Protein AF-A0A960U6H2-F1 (afdb_monomer_lite)

Structure (mmCIF, N/CA/C/O backbone):
data_AF-A0A960U6H2-F1
#
_entry.id   AF-A0A960U6H2-F1
#
loop_
_atom_site.group_PDB
_atom_site.id
_atom_site.type_symbol
_atom_site.label_atom_id
_atom_site.label_alt_id
_atom_site.label_comp_id
_atom_site.label_asym_id
_atom_site.label_entity_id
_atom_site.label_seq_id
_atom_site.pdbx_PDB_ins_code
_atom_site.Cartn_x
_atom_site.Cartn_y
_atom_site.Cartn_z
_atom_site.occupancy
_atom_site.B_iso_or_equiv
_atom_site.auth_seq_id
_atom_site.auth_comp_id
_atom_site.auth_asym_id
_atom_site.auth_atom_id
_atom_site.pdbx_PDB_model_num
ATOM 1 N N . SER A 1 1 ? -17.026 13.124 17.034 1.00 84.38 1 SER A N 1
ATOM 2 C CA . SER A 1 1 ? -16.212 14.358 17.130 1.00 84.38 1 SER A CA 1
ATOM 3 C C . SER A 1 1 ? -14.870 14.149 16.427 1.00 84.38 1 SER A C 1
ATOM 5 O O . SER A 1 1 ? -14.556 13.005 16.101 1.00 84.38 1 SER A O 1
ATOM 7 N N . PRO A 1 2 ? -14.063 15.199 16.173 1.00 87.81 2 PRO A N 1
ATOM 8 C CA . PRO A 1 2 ? -12.707 15.028 15.641 1.00 87.81 2 PRO A CA 1
ATOM 9 C C . PRO A 1 2 ? -11.845 14.065 16.475 1.00 87.81 2 PRO A C 1
ATOM 11 O O . PRO A 1 2 ? -11.134 13.241 15.909 1.00 87.81 2 PRO A O 1
ATOM 14 N N . ASP A 1 3 ? -11.968 14.095 17.805 1.00 91.44 3 ASP A N 1
ATOM 15 C CA . ASP A 1 3 ? -11.233 13.199 18.707 1.00 91.44 3 ASP A CA 1
ATOM 16 C C . ASP A 1 3 ? -11.618 11.723 18.538 1.00 91.44 3 ASP A C 1
ATOM 18 O O . ASP A 1 3 ? -10.763 10.841 18.595 1.00 91.44 3 ASP A O 1
ATOM 22 N N . GLU A 1 4 ? -12.903 11.436 18.317 1.00 90.94 4 GLU A N 1
ATOM 23 C CA . GLU A 1 4 ? -13.383 10.071 18.062 1.00 90.94 4 GLU A CA 1
ATOM 24 C C . GLU A 1 4 ? -12.849 9.530 16.734 1.00 90.94 4 GLU A C 1
ATOM 26 O O . GLU A 1 4 ? -12.401 8.387 16.679 1.00 90.94 4 GLU A O 1
ATOM 31 N N . LEU A 1 5 ? -12.818 10.362 15.688 1.00 90.81 5 LEU A N 1
ATOM 32 C CA . LEU A 1 5 ? -12.252 9.974 14.396 1.00 90.81 5 LEU A CA 1
ATOM 33 C C . LEU A 1 5 ? -10.764 9.627 14.520 1.00 90.81 5 LEU A C 1
ATOM 35 O O . LEU A 1 5 ? -10.324 8.610 13.993 1.00 90.81 5 LEU A O 1
ATOM 39 N N . VAL A 1 6 ? -9.996 10.439 15.253 1.00 94.06 6 VAL A N 1
ATOM 40 C CA . VAL A 1 6 ? -8.568 10.174 15.489 1.00 94.06 6 VAL A CA 1
ATOM 41 C C . VAL A 1 6 ? -8.364 8.854 16.237 1.00 94.06 6 VAL A C 1
ATOM 43 O O . VAL A 1 6 ? -7.454 8.104 15.892 1.00 94.06 6 VAL A O 1
ATOM 46 N N . LYS A 1 7 ? -9.220 8.525 17.214 1.00 94.69 7 LYS A N 1
ATOM 47 C CA . LYS A 1 7 ? -9.163 7.234 17.924 1.00 94.69 7 LYS A CA 1
ATOM 48 C C . LYS A 1 7 ? -9.452 6.049 17.003 1.00 94.69 7 LYS A C 1
ATOM 50 O O . LYS A 1 7 ? -8.724 5.063 17.063 1.00 94.69 7 LYS A O 1
ATOM 55 N N . ILE A 1 8 ? -10.464 6.160 16.140 1.00 95.00 8 ILE A N 1
ATOM 56 C CA . ILE A 1 8 ? -10.806 5.120 15.156 1.00 95.00 8 ILE A CA 1
ATOM 57 C C . ILE A 1 8 ? -9.643 4.900 14.184 1.00 95.00 8 ILE A C 1
ATOM 59 O O . ILE A 1 8 ? -9.217 3.766 13.981 1.00 95.00 8 ILE A O 1
ATOM 63 N N . LEU A 1 9 ? -9.086 5.981 13.625 1.00 95.69 9 LEU A N 1
ATOM 64 C CA . LEU A 1 9 ? -7.926 5.896 12.735 1.00 95.69 9 LEU A CA 1
ATOM 65 C C . LEU A 1 9 ? -6.724 5.264 13.439 1.00 95.69 9 LEU A C 1
ATOM 67 O O . LEU A 1 9 ? -6.038 4.434 12.850 1.00 95.69 9 LEU A O 1
ATOM 71 N N . ASN A 1 10 ? -6.487 5.617 14.704 1.00 95.94 10 ASN A N 1
ATOM 72 C CA . ASN A 1 10 ? -5.402 5.034 15.480 1.00 95.94 10 ASN A CA 1
ATOM 73 C C . ASN A 1 10 ? -5.575 3.521 15.676 1.00 95.94 10 ASN A C 1
ATOM 75 O O . ASN A 1 10 ? -4.594 2.797 15.539 1.00 95.94 10 ASN A O 1
ATOM 79 N N . GLU A 1 11 ? -6.787 3.032 15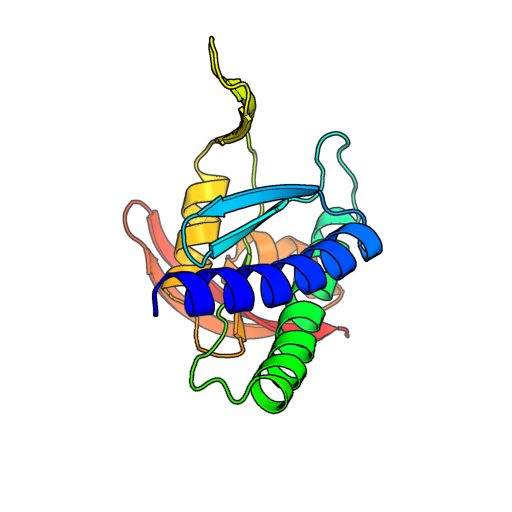.952 1.00 96.62 11 GLU A N 1
ATOM 80 C CA . GLU A 1 11 ? -7.042 1.588 16.076 1.00 96.62 11 GLU A CA 1
ATOM 81 C C . GLU A 1 11 ? -6.774 0.867 14.747 1.00 96.62 11 GLU A C 1
ATOM 83 O O . GLU A 1 11 ? -6.008 -0.095 14.711 1.00 96.62 11 GLU A O 1
ATOM 88 N N . ILE A 1 12 ? -7.307 1.389 13.636 1.00 97.12 12 ILE A N 1
ATOM 89 C CA . ILE A 1 12 ? -7.101 0.815 12.295 1.00 97.12 12 ILE A CA 1
ATOM 90 C C . ILE A 1 12 ? -5.608 0.764 11.948 1.00 97.12 12 ILE A C 1
ATOM 92 O O . ILE A 1 12 ? -5.083 -0.281 11.565 1.00 97.12 12 ILE A O 1
ATOM 96 N N . PHE A 1 13 ? -4.896 1.881 12.113 1.00 97.94 13 PHE A N 1
ATOM 97 C CA . PHE A 1 13 ? -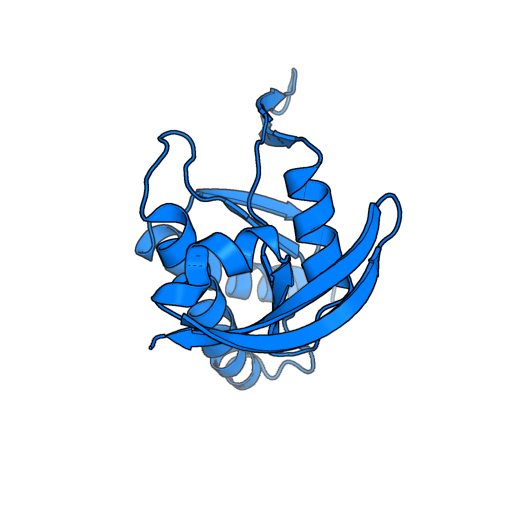3.469 1.948 11.804 1.00 97.94 13 PHE A CA 1
ATOM 98 C C . PHE A 1 13 ? -2.628 1.068 12.727 1.00 97.94 13 PHE A C 1
ATOM 100 O O . PHE A 1 13 ? -1.615 0.544 12.278 1.00 97.94 13 PHE A O 1
ATOM 107 N N . THR A 1 14 ? -3.055 0.851 13.973 1.00 97.81 14 THR A N 1
ATOM 108 C CA . THR A 1 14 ? -2.389 -0.086 14.890 1.00 97.81 14 THR A CA 1
ATOM 109 C C . THR A 1 14 ? -2.472 -1.522 14.369 1.00 97.81 14 THR A C 1
ATOM 111 O O . THR A 1 14 ? -1.476 -2.246 14.407 1.00 97.81 14 THR A O 1
ATOM 114 N N . ARG A 1 15 ? -3.618 -1.937 13.810 1.00 97.81 15 ARG A N 1
ATOM 115 C CA . ARG A 1 15 ? -3.747 -3.260 13.172 1.00 97.81 15 ARG A CA 1
ATOM 116 C C . ARG A 1 15 ? -2.892 -3.378 11.918 1.00 97.81 15 ARG A C 1
ATOM 118 O O . ARG A 1 15 ? -2.177 -4.363 11.752 1.00 97.81 15 ARG A O 1
ATOM 125 N N . PHE A 1 16 ? -2.888 -2.343 11.083 1.00 98.56 16 PHE A N 1
ATOM 126 C CA . PHE A 1 16 ? -2.058 -2.319 9.878 1.00 98.56 16 PHE A CA 1
ATOM 127 C C . PHE A 1 16 ? -0.560 -2.320 10.195 1.00 98.56 16 PHE A C 1
ATOM 129 O O . PHE A 1 16 ? 0.195 -2.980 9.487 1.00 98.56 16 PHE A O 1
ATOM 136 N N . ASP A 1 17 ? -0.133 -1.673 11.284 1.00 98.44 17 ASP A N 1
ATOM 137 C CA . ASP A 1 17 ? 1.242 -1.761 11.788 1.00 98.44 17 ASP A CA 1
ATOM 138 C C . ASP A 1 17 ? 1.609 -3.206 12.154 1.00 98.44 17 ASP A C 1
ATOM 140 O O . ASP A 1 17 ? 2.701 -3.668 11.825 1.00 98.44 17 ASP A O 1
ATOM 144 N N . GLY A 1 18 ? 0.693 -3.946 12.787 1.00 98.50 18 GLY A N 1
ATOM 145 C CA . GLY A 1 18 ? 0.867 -5.373 13.066 1.00 98.50 18 GLY A CA 1
ATOM 146 C C . GLY A 1 18 ? 1.095 -6.199 11.797 1.00 98.50 18 GLY A C 1
ATOM 147 O O . GLY A 1 18 ? 2.062 -6.959 11.725 1.00 98.50 18 GLY A O 1
ATOM 148 N N . ILE A 1 19 ? 0.258 -5.991 10.776 1.00 98.62 19 ILE A N 1
ATOM 149 C CA . ILE A 1 19 ? 0.356 -6.678 9.479 1.00 98.62 19 ILE A CA 1
ATOM 150 C C . ILE A 1 19 ? 1.667 -6.313 8.767 1.00 98.62 19 ILE A C 1
ATOM 152 O O . ILE A 1 19 ? 2.405 -7.196 8.327 1.00 98.62 19 ILE A O 1
ATOM 156 N N . ALA A 1 20 ? 2.006 -5.023 8.685 1.00 97.94 20 ALA A N 1
ATOM 157 C CA . ALA A 1 20 ? 3.243 -4.564 8.054 1.00 97.94 20 ALA A CA 1
ATOM 158 C C . ALA A 1 20 ? 4.476 -5.207 8.710 1.00 97.94 20 ALA A C 1
ATOM 160 O O . ALA A 1 20 ? 5.330 -5.759 8.014 1.00 97.94 20 ALA A O 1
ATOM 161 N N . ASN A 1 21 ? 4.514 -5.245 10.046 1.00 97.00 21 ASN A N 1
ATOM 162 C CA . ASN A 1 21 ? 5.580 -5.905 10.797 1.00 97.00 21 ASN A CA 1
ATOM 163 C C . ASN A 1 21 ? 5.638 -7.416 10.526 1.00 97.00 21 ASN A C 1
ATOM 165 O O . ASN A 1 21 ? 6.725 -7.953 10.304 1.00 97.00 21 ASN A O 1
ATOM 169 N N . HIS A 1 22 ? 4.489 -8.103 10.502 1.00 97.88 22 HIS A N 1
ATOM 170 C CA . HIS A 1 22 ? 4.416 -9.539 10.217 1.00 97.88 22 HIS A CA 1
ATOM 171 C C . HIS A 1 22 ? 5.036 -9.883 8.853 1.00 97.88 22 HIS A C 1
ATOM 173 O O . HIS A 1 22 ? 5.842 -10.811 8.741 1.00 97.88 22 HIS A O 1
ATOM 179 N N . TYR A 1 23 ? 4.735 -9.077 7.833 1.00 96.88 23 TYR A N 1
ATOM 180 C CA . TYR A 1 23 ? 5.263 -9.244 6.479 1.00 96.88 23 TYR A CA 1
ATOM 181 C C . TYR A 1 23 ? 6.617 -8.569 6.237 1.00 96.88 23 TYR A C 1
ATOM 183 O O . TYR A 1 23 ? 7.106 -8.607 5.106 1.00 96.88 23 TYR A O 1
ATOM 191 N N . GLN A 1 24 ? 7.256 -8.000 7.267 1.00 95.12 24 GLN A N 1
ATOM 192 C CA . GLN A 1 24 ? 8.543 -7.296 7.158 1.00 95.12 24 GLN A CA 1
ATOM 193 C C . GLN A 1 24 ? 8.492 -6.190 6.088 1.00 95.12 24 GLN A C 1
ATOM 195 O O . GLN A 1 24 ? 9.349 -6.112 5.202 1.00 95.12 24 GLN A O 1
ATOM 200 N N . LEU A 1 25 ? 7.431 -5.387 6.139 1.00 95.81 25 LEU A N 1
ATOM 201 C CA . LEU A 1 25 ? 7.207 -4.206 5.316 1.00 95.81 25 LEU A CA 1
ATOM 202 C C . LEU A 1 25 ? 7.368 -2.961 6.182 1.00 95.81 25 LEU A C 1
ATOM 204 O O . LEU A 1 25 ? 6.956 -2.934 7.339 1.00 95.81 25 LEU A O 1
ATOM 208 N N . GLU A 1 26 ? 7.941 -1.916 5.603 1.00 95.06 26 GLU A N 1
ATOM 209 C CA . GLU A 1 26 ? 8.218 -0.676 6.314 1.00 95.06 26 GLU A CA 1
ATOM 210 C C . GLU A 1 26 ? 7.007 0.253 6.227 1.00 95.06 26 GLU A C 1
ATOM 212 O O . GLU A 1 26 ? 6.587 0.645 5.131 1.00 95.06 26 GLU A O 1
ATOM 217 N N . LYS A 1 27 ? 6.459 0.654 7.376 1.00 96.12 27 LYS A N 1
ATOM 218 C CA . LYS A 1 27 ? 5.508 1.767 7.439 1.00 96.12 27 LYS A CA 1
ATOM 219 C C . LYS A 1 27 ? 6.249 3.065 7.130 1.00 96.12 27 LYS A C 1
ATOM 221 O O . LYS A 1 27 ? 7.184 3.430 7.830 1.00 96.12 27 LYS A O 1
ATOM 226 N N . ILE A 1 28 ? 5.781 3.812 6.135 1.00 95.44 28 ILE A N 1
ATOM 227 C CA . ILE A 1 28 ? 6.388 5.095 5.761 1.00 95.44 28 ILE A CA 1
ATOM 228 C C . ILE A 1 28 ? 5.736 6.240 6.528 1.00 95.44 28 ILE A C 1
ATOM 230 O O . ILE A 1 28 ? 6.406 6.998 7.223 1.00 95.44 28 ILE A O 1
ATOM 234 N N . LYS A 1 29 ? 4.415 6.387 6.396 1.00 94.88 29 LYS A N 1
ATOM 235 C CA . LYS A 1 29 ? 3.656 7.479 7.020 1.00 94.88 29 LYS A CA 1
ATOM 236 C C . LYS A 1 29 ? 2.156 7.248 6.921 1.00 94.88 29 LYS A C 1
ATOM 238 O O . LYS A 1 29 ? 1.685 6.401 6.164 1.00 94.88 29 LYS A O 1
ATOM 243 N N . THR A 1 30 ? 1.416 8.080 7.642 1.00 95.31 30 THR A N 1
ATOM 244 C CA . THR A 1 30 ? -0.020 8.277 7.449 1.00 95.31 30 THR A CA 1
ATOM 245 C C . THR A 1 30 ? -0.274 9.654 6.833 1.00 95.31 30 THR A C 1
ATOM 247 O O . THR A 1 30 ? 0.448 10.616 7.108 1.00 95.31 30 THR A O 1
ATOM 250 N N . ILE A 1 31 ? -1.271 9.755 5.953 1.00 93.00 31 ILE A N 1
ATOM 251 C CA . ILE A 1 31 ? -1.663 11.005 5.286 1.00 93.00 31 ILE A CA 1
ATOM 252 C C . ILE A 1 31 ? -3.180 11.138 5.408 1.00 93.00 31 ILE A C 1
ATOM 254 O O . ILE A 1 31 ? -3.921 10.622 4.576 1.00 93.00 31 ILE A O 1
ATOM 258 N N . GLY A 1 32 ? -3.643 11.808 6.465 1.00 93.25 32 GLY A N 1
ATOM 259 C CA . GLY A 1 32 ? -5.066 11.812 6.804 1.00 93.25 32 GLY A CA 1
ATOM 260 C C . GLY A 1 32 ? -5.525 10.405 7.190 1.00 93.25 32 GLY A C 1
ATOM 261 O O . GLY A 1 32 ? -5.057 9.860 8.187 1.00 93.25 32 GLY A O 1
ATOM 262 N N . ASP A 1 33 ? -6.414 9.830 6.388 1.00 93.81 33 ASP A N 1
ATOM 263 C CA . ASP A 1 33 ? -6.933 8.464 6.498 1.00 93.81 33 ASP A CA 1
ATOM 264 C C . ASP A 1 33 ? -6.097 7.419 5.734 1.00 93.81 33 ASP A C 1
ATOM 266 O O . ASP A 1 33 ? -6.298 6.218 5.907 1.00 93.81 33 ASP A O 1
ATOM 270 N N . CYS A 1 34 ? -5.131 7.848 4.917 1.00 96.94 34 CYS A N 1
ATOM 271 C CA . CYS A 1 34 ? -4.298 6.947 4.128 1.00 96.94 34 CYS A CA 1
ATOM 272 C C . CYS A 1 34 ? -3.128 6.375 4.943 1.00 96.94 34 CYS A C 1
ATOM 274 O O . CYS A 1 34 ? -2.406 7.112 5.622 1.00 96.94 34 CYS A O 1
ATOM 276 N N . TYR A 1 35 ? -2.907 5.066 4.808 1.00 98.25 35 TYR A N 1
ATOM 277 C CA . TYR A 1 35 ? -1.778 4.328 5.369 1.00 98.25 35 TYR A CA 1
ATOM 278 C C . TYR A 1 35 ? -0.797 3.944 4.256 1.00 98.25 35 TYR A C 1
ATOM 280 O O . TYR A 1 35 ? -1.174 3.266 3.301 1.00 98.25 35 TYR A O 1
ATOM 288 N N . MET A 1 36 ? 0.465 4.363 4.368 1.00 97.81 36 MET A N 1
ATOM 289 C CA . MET A 1 36 ? 1.494 4.082 3.366 1.00 97.81 36 MET A CA 1
ATOM 290 C C . MET A 1 36 ? 2.571 3.156 3.930 1.00 97.81 36 MET A C 1
ATOM 292 O O . MET A 1 36 ? 3.241 3.500 4.905 1.00 97.81 36 MET A O 1
ATOM 296 N N . MET A 1 37 ? 2.797 2.031 3.249 1.00 97.00 37 MET A N 1
ATOM 297 C CA . MET A 1 37 ? 3.898 1.102 3.517 1.00 97.00 37 MET A CA 1
ATOM 298 C C . MET A 1 37 ? 4.662 0.742 2.240 1.00 97.00 37 MET A C 1
ATOM 300 O O . MET A 1 37 ? 4.140 0.883 1.132 1.00 97.00 37 MET A O 1
ATOM 304 N N . ALA A 1 38 ? 5.897 0.271 2.392 1.00 96.75 38 ALA A N 1
ATOM 305 C CA . ALA A 1 38 ? 6.761 -0.132 1.292 1.00 96.75 38 ALA A CA 1
ATOM 306 C C . ALA A 1 38 ? 7.541 -1.413 1.615 1.00 96.75 38 ALA A C 1
ATOM 308 O O . ALA A 1 38 ? 7.836 -1.713 2.766 1.00 96.75 38 ALA A O 1
ATOM 309 N N . GLY A 1 39 ? 7.893 -2.165 0.573 1.00 94.81 39 GLY A N 1
ATOM 310 C CA . GLY A 1 39 ? 8.784 -3.322 0.665 1.00 94.81 39 GLY A CA 1
ATOM 311 C C . GLY A 1 39 ? 10.054 -3.111 -0.158 1.00 94.81 39 GLY A C 1
ATOM 312 O O . GLY A 1 39 ? 10.065 -2.311 -1.093 1.00 94.81 39 GLY A O 1
ATOM 313 N N . GLY A 1 40 ? 11.113 -3.860 0.163 1.00 91.19 40 GLY A N 1
ATOM 314 C CA . GLY A 1 40 ? 12.415 -3.747 -0.512 1.00 91.19 40 GLY A CA 1
ATOM 315 C C . GLY A 1 40 ? 13.240 -2.538 -0.063 1.00 91.19 40 GLY A C 1
ATOM 316 O O . GLY A 1 40 ? 14.097 -2.072 -0.810 1.00 91.19 40 GLY A O 1
ATOM 317 N N . ILE A 1 41 ? 12.928 -2.011 1.123 1.00 87.44 41 ILE A N 1
ATOM 318 C CA . ILE A 1 41 ? 13.564 -0.862 1.762 1.00 87.44 41 ILE A CA 1
ATOM 319 C C . ILE A 1 41 ? 13.670 -1.183 3.265 1.00 87.44 41 ILE A C 1
ATOM 321 O O . ILE A 1 41 ? 12.716 -1.749 3.799 1.00 87.44 41 ILE A O 1
ATOM 325 N N . PRO A 1 42 ? 14.783 -0.847 3.946 1.00 78.88 42 PRO A N 1
ATOM 326 C CA . PRO A 1 42 ? 16.025 -0.311 3.376 1.00 78.88 42 PRO A CA 1
ATOM 327 C C . PRO A 1 42 ? 16.778 -1.340 2.521 1.00 78.88 42 PRO A C 1
ATOM 329 O O . PRO A 1 42 ? 17.519 -0.956 1.621 1.00 78.88 42 PRO A O 1
ATOM 332 N N . GLU A 1 43 ? 16.531 -2.628 2.758 1.00 80.44 43 GLU A N 1
ATOM 333 C CA . GLU A 1 43 ? 17.181 -3.729 2.055 1.00 80.44 43 GLU A CA 1
ATOM 334 C C . GLU A 1 43 ? 16.285 -4.266 0.925 1.00 80.44 43 GLU A C 1
ATOM 336 O O . GLU A 1 43 ? 15.144 -4.680 1.176 1.00 80.44 43 GLU A O 1
ATOM 341 N N . PRO A 1 44 ? 16.775 -4.301 -0.327 1.00 80.25 44 PRO A N 1
ATOM 342 C CA . PRO A 1 44 ? 16.081 -4.966 -1.419 1.00 80.25 44 PRO A CA 1
ATOM 343 C C . PRO A 1 44 ? 15.885 -6.457 -1.120 1.00 80.25 44 PRO A C 1
ATOM 345 O O . PRO A 1 44 ? 16.798 -7.142 -0.667 1.00 80.25 44 PRO A O 1
ATOM 348 N N . GLY A 1 45 ? 14.709 -6.997 -1.439 1.00 79.94 45 GLY A N 1
ATOM 349 C CA . GLY A 1 45 ? 14.423 -8.422 -1.277 1.00 79.94 45 GLY A CA 1
ATOM 350 C C . GLY A 1 45 ? 13.555 -8.941 -2.413 1.00 79.94 45 GLY A C 1
ATOM 351 O O . GLY A 1 45 ? 12.545 -8.321 -2.737 1.00 79.94 45 GLY A O 1
ATOM 352 N N . ALA A 1 46 ? 13.923 -10.083 -3.001 1.00 76.19 46 ALA A N 1
ATOM 353 C CA . ALA A 1 46 ? 13.187 -10.690 -4.117 1.00 76.19 46 ALA A CA 1
ATOM 354 C C . ALA A 1 46 ? 11.711 -10.974 -3.770 1.00 76.19 46 ALA A C 1
ATOM 356 O O . ALA A 1 46 ? 10.827 -10.819 -4.608 1.00 76.19 46 ALA A O 1
ATOM 357 N N . GLU A 1 47 ? 11.441 -11.287 -2.501 1.00 89.44 47 GLU A N 1
ATOM 358 C CA . GLU A 1 47 ? 10.110 -11.624 -1.988 1.00 89.44 47 GLU A CA 1
ATOM 359 C C . GLU A 1 47 ? 9.264 -10.404 -1.585 1.00 89.44 47 GLU A C 1
ATOM 361 O O . GLU A 1 47 ? 8.128 -10.565 -1.136 1.00 89.44 47 GLU A O 1
ATOM 366 N N . CYS A 1 48 ? 9.780 -9.173 -1.710 1.00 92.94 48 CYS A N 1
ATOM 367 C CA . CYS A 1 48 ? 9.079 -7.989 -1.201 1.00 92.94 48 CYS A CA 1
ATOM 368 C C . CYS A 1 48 ? 7.722 -7.768 -1.884 1.00 92.94 48 CYS A C 1
ATOM 370 O O . CYS A 1 48 ? 6.758 -7.385 -1.223 1.00 92.94 48 CYS A O 1
ATOM 372 N N . ALA A 1 49 ? 7.620 -8.075 -3.182 1.00 95.38 49 ALA A N 1
ATOM 373 C CA . ALA A 1 49 ? 6.369 -7.976 -3.921 1.00 95.38 49 ALA A CA 1
ATOM 374 C C . ALA A 1 49 ? 5.329 -8.966 -3.375 1.00 95.38 49 ALA A C 1
ATOM 376 O O . ALA A 1 49 ? 4.190 -8.578 -3.121 1.00 95.38 49 ALA A O 1
ATOM 377 N N . ALA A 1 50 ? 5.717 -10.226 -3.153 1.00 97.00 50 ALA A N 1
ATOM 378 C CA . ALA A 1 50 ? 4.815 -11.251 -2.633 1.00 97.00 50 ALA A CA 1
ATOM 379 C C . ALA A 1 50 ? 4.352 -10.932 -1.203 1.00 97.00 50 ALA A C 1
ATOM 381 O O . ALA A 1 50 ? 3.172 -11.079 -0.890 1.00 97.00 50 ALA A O 1
ATOM 382 N N . ARG A 1 51 ? 5.254 -10.434 -0.348 1.00 97.25 51 ARG A N 1
ATOM 383 C CA . ARG A 1 51 ? 4.919 -9.951 1.003 1.00 97.25 51 ARG A CA 1
ATOM 384 C C . ARG A 1 51 ? 3.919 -8.797 0.961 1.00 97.25 51 ARG A C 1
ATOM 386 O O . ARG A 1 51 ? 2.921 -8.849 1.666 1.00 97.25 51 ARG A O 1
ATOM 393 N N . MET A 1 52 ? 4.139 -7.814 0.083 1.00 98.19 52 MET A N 1
ATOM 394 C CA . MET A 1 52 ? 3.213 -6.696 -0.140 1.00 98.19 52 MET A CA 1
ATOM 395 C C . MET A 1 52 ? 1.821 -7.176 -0.574 1.00 98.19 52 MET A C 1
ATOM 397 O O . MET A 1 52 ? 0.817 -6.685 -0.067 1.00 98.19 52 MET A O 1
ATOM 401 N N . ALA A 1 53 ? 1.751 -8.151 -1.485 1.00 98.38 53 ALA A N 1
ATOM 402 C CA . ALA A 1 53 ? 0.486 -8.710 -1.957 1.00 98.38 53 ALA A CA 1
ATOM 403 C C . ALA A 1 53 ? -0.289 -9.438 -0.845 1.00 98.38 53 ALA A C 1
ATOM 405 O O . ALA A 1 53 ? -1.486 -9.204 -0.694 1.00 98.38 53 ALA A O 1
ATOM 406 N N . ASN A 1 54 ? 0.385 -10.269 -0.041 1.00 98.56 54 ASN A N 1
ATOM 407 C CA . ASN A 1 54 ? -0.250 -10.943 1.098 1.00 98.56 54 ASN A CA 1
ATOM 408 C C . ASN A 1 54 ? -0.717 -9.936 2.158 1.00 98.56 54 ASN A C 1
ATOM 410 O O . ASN A 1 54 ? -1.865 -9.997 2.582 1.00 98.56 54 ASN A O 1
ATOM 414 N N . ALA A 1 55 ? 0.129 -8.964 2.514 1.00 98.62 55 ALA A N 1
ATOM 415 C CA . ALA A 1 55 ? -0.224 -7.922 3.473 1.00 98.62 55 ALA A CA 1
ATOM 416 C C . ALA A 1 55 ? -1.453 -7.118 3.026 1.00 98.62 55 ALA A C 1
ATOM 418 O O . ALA A 1 55 ? -2.333 -6.838 3.830 1.00 98.62 55 ALA A O 1
ATOM 419 N N . ALA A 1 56 ? -1.547 -6.773 1.740 1.00 98.62 56 ALA A N 1
ATOM 420 C CA . ALA A 1 56 ? -2.695 -6.049 1.204 1.00 98.62 56 ALA A CA 1
ATOM 421 C C . ALA A 1 56 ? -4.002 -6.854 1.272 1.00 98.62 56 ALA A C 1
ATOM 423 O O . ALA A 1 56 ? -5.050 -6.275 1.552 1.00 98.62 56 ALA A O 1
ATOM 424 N N . LEU A 1 57 ? -3.950 -8.165 1.017 1.00 98.69 57 LEU A N 1
ATOM 425 C CA . LEU A 1 57 ? -5.109 -9.051 1.160 1.00 98.69 57 LEU A CA 1
ATOM 426 C C . LEU A 1 57 ? -5.531 -9.164 2.631 1.00 98.69 57 LEU A C 1
ATOM 428 O O . LEU A 1 57 ? -6.699 -8.956 2.944 1.00 98.69 57 LEU A O 1
ATOM 432 N N . GLU A 1 58 ? -4.571 -9.377 3.532 1.00 98.62 58 GLU A N 1
ATOM 433 C CA . GLU A 1 58 ? -4.824 -9.455 4.974 1.00 98.62 58 GLU A CA 1
ATOM 434 C C . GLU A 1 58 ? -5.372 -8.135 5.536 1.00 98.62 58 GLU A C 1
ATOM 436 O O . GLU A 1 58 ? -6.274 -8.144 6.365 1.00 98.62 58 G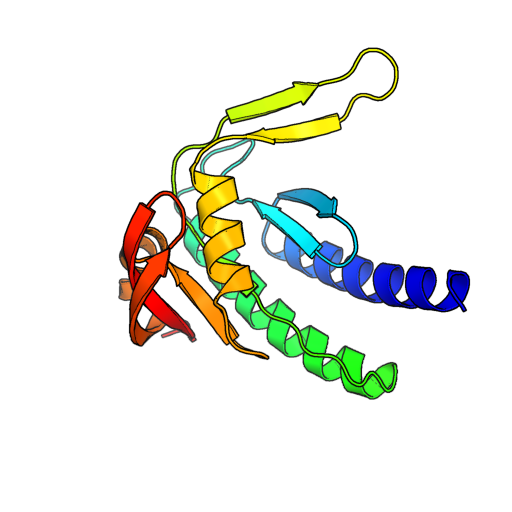LU A O 1
ATOM 441 N N . MET A 1 59 ? -4.917 -6.981 5.035 1.00 98.56 59 MET A N 1
ATOM 442 C CA . MET A 1 59 ? -5.479 -5.677 5.412 1.00 98.56 59 MET A CA 1
ATOM 443 C C . MET A 1 59 ? -6.951 -5.531 5.019 1.00 98.56 59 MET A C 1
ATOM 445 O O . MET A 1 59 ? -7.714 -4.924 5.769 1.00 98.56 59 MET A O 1
ATOM 449 N N . ILE A 1 60 ? -7.366 -6.062 3.861 1.00 98.25 60 ILE A N 1
ATOM 450 C CA . ILE A 1 60 ? -8.785 -6.078 3.476 1.00 98.25 60 ILE A CA 1
ATOM 451 C C . ILE A 1 60 ? -9.578 -6.939 4.464 1.00 98.25 60 ILE A C 1
ATOM 453 O O . ILE A 1 60 ? -10.613 -6.484 4.947 1.00 98.25 60 ILE A O 1
ATOM 457 N N . GLU A 1 61 ? -9.092 -8.140 4.782 1.00 97.44 61 GLU A N 1
ATOM 458 C CA . GLU A 1 61 ? -9.744 -9.074 5.711 1.00 97.44 61 GLU A CA 1
ATOM 459 C C . GLU A 1 61 ? -9.859 -8.494 7.130 1.00 97.44 61 GLU A C 1
ATOM 461 O O . GLU A 1 61 ? -10.959 -8.432 7.683 1.00 97.44 61 GLU A O 1
ATOM 466 N N . GLU A 1 62 ? -8.761 -7.977 7.683 1.00 97.81 62 GLU A N 1
ATOM 467 C CA . GLU A 1 62 ? -8.723 -7.339 9.005 1.00 97.81 62 GLU A CA 1
ATOM 468 C C . GLU A 1 62 ? -9.656 -6.122 9.061 1.00 97.81 62 GLU A C 1
ATOM 470 O O . GLU A 1 62 ? -10.368 -5.908 10.044 1.00 97.81 62 GLU A O 1
ATOM 475 N N . PHE A 1 63 ? -9.725 -5.337 7.981 1.00 97.62 63 PHE A N 1
ATOM 476 C CA . PHE A 1 63 ? -10.626 -4.191 7.922 1.00 97.62 63 PHE A CA 1
ATOM 477 C C . PHE A 1 63 ? -12.105 -4.596 7.924 1.00 97.62 63 PHE A C 1
ATOM 479 O O . PHE A 1 63 ? -12.929 -3.859 8.468 1.00 97.62 63 PHE A O 1
ATOM 486 N N . VAL A 1 64 ? -12.469 -5.757 7.361 1.00 96.62 64 VAL A N 1
ATOM 487 C CA . VAL A 1 64 ? -13.844 -6.279 7.467 1.00 96.62 64 VAL A CA 1
ATOM 488 C C . VAL A 1 64 ? -14.199 -6.567 8.927 1.00 96.62 64 VAL A C 1
ATOM 490 O O . VAL A 1 64 ? -15.278 -6.162 9.368 1.00 96.62 64 VAL A O 1
ATOM 493 N N . SER A 1 65 ? -13.296 -7.198 9.680 1.00 95.44 65 SER A N 1
ATOM 494 C CA . SER A 1 65 ? -13.477 -7.464 11.114 1.00 95.44 65 SER A CA 1
ATOM 495 C C . SER A 1 65 ? -13.608 -6.162 11.910 1.00 95.44 65 SER A C 1
ATOM 497 O O . SER A 1 65 ? -14.601 -5.958 12.610 1.00 95.44 65 SER A O 1
ATOM 499 N N . LEU A 1 66 ? -12.687 -5.214 11.708 1.00 95.38 66 LEU A N 1
ATOM 500 C CA . LEU A 1 66 ? -12.720 -3.902 12.364 1.00 95.38 66 LEU A CA 1
ATOM 501 C C . LEU A 1 66 ? -13.996 -3.117 12.056 1.00 95.38 66 LEU A C 1
ATOM 503 O O . LEU A 1 66 ? -14.547 -2.457 12.936 1.00 95.38 66 LEU A O 1
ATOM 507 N N . LYS A 1 67 ? -14.494 -3.186 10.815 1.00 95.25 67 LYS A N 1
ATOM 508 C CA . LYS A 1 67 ? -15.743 -2.526 10.422 1.00 95.25 67 LYS A CA 1
ATOM 509 C C . LYS A 1 67 ? -16.920 -3.014 11.270 1.00 95.25 67 LYS A C 1
ATOM 511 O O . LYS A 1 67 ? -17.765 -2.203 11.646 1.00 95.25 67 LYS A O 1
ATOM 516 N N . GLN A 1 68 ? -16.964 -4.309 11.586 1.00 94.38 68 GLN A N 1
ATOM 517 C CA . GLN A 1 68 ? -17.999 -4.900 12.438 1.00 94.38 68 GLN A CA 1
ATOM 518 C C . GLN A 1 68 ? -17.811 -4.517 13.910 1.00 94.38 68 GLN A C 1
ATOM 520 O O . GLN A 1 68 ? -18.766 -4.070 14.544 1.00 94.38 68 GLN A O 1
ATOM 525 N N . GLU A 1 69 ? -16.590 -4.638 14.436 1.00 94.38 69 GLU A N 1
ATOM 526 C CA . GLU A 1 69 ? -16.263 -4.323 15.835 1.00 94.38 69 GLU A CA 1
ATOM 527 C C . GLU A 1 69 ? -16.539 -2.855 16.185 1.00 94.38 69 GLU A C 1
ATOM 529 O O . GLU A 1 69 ? -17.107 -2.548 17.234 1.00 94.38 69 GLU A O 1
ATOM 534 N N . LEU A 1 70 ? -16.169 -1.949 15.280 1.00 93.19 70 LEU A N 1
ATOM 535 C CA . LEU A 1 70 ? -16.263 -0.503 15.465 1.00 93.19 70 LEU A CA 1
ATOM 536 C C . LEU A 1 70 ? -17.531 0.106 14.841 1.00 93.19 70 LEU A C 1
ATOM 538 O O . LEU A 1 70 ? -17.700 1.323 14.887 1.00 93.19 70 LEU A O 1
ATOM 542 N N . GLN A 1 71 ? -18.415 -0.719 14.262 1.00 93.62 71 GLN A N 1
ATOM 543 C CA . GLN A 1 71 ? -19.667 -0.307 13.603 1.00 93.62 71 GLN A CA 1
ATOM 544 C C . GLN A 1 71 ? -19.464 0.808 12.562 1.00 93.62 71 GLN A C 1
ATOM 546 O O . GLN A 1 71 ? -20.205 1.791 12.507 1.00 93.62 71 GLN A O 1
ATOM 551 N N . LEU A 1 72 ? -18.426 0.669 11.739 1.00 92.81 72 LEU A N 1
ATOM 552 C CA . LEU A 1 72 ? -18.055 1.681 10.756 1.00 92.81 72 LEU A CA 1
ATOM 553 C C . LEU A 1 72 ? -18.883 1.531 9.476 1.00 92.81 72 LEU A C 1
ATOM 555 O O . LEU A 1 72 ? -19.057 0.427 8.966 1.00 92.81 72 LEU A O 1
ATOM 559 N N . ASP A 1 73 ? -19.304 2.649 8.884 1.00 92.12 73 ASP A N 1
ATOM 560 C CA . ASP A 1 73 ? -19.899 2.687 7.538 1.00 92.12 73 ASP A CA 1
ATOM 561 C C . ASP A 1 73 ? -18.935 3.311 6.518 1.00 92.12 73 ASP A C 1
ATOM 563 O O . ASP A 1 73 ? -19.226 4.277 5.819 1.00 92.12 73 ASP A O 1
ATOM 567 N N . VAL A 1 74 ? -17.714 2.777 6.483 1.00 92.31 74 VAL A N 1
ATOM 568 C CA . VAL A 1 74 ? -16.686 3.146 5.503 1.00 92.31 74 VAL A CA 1
ATOM 569 C C . VAL A 1 74 ? -16.118 1.899 4.836 1.00 92.31 74 VAL A C 1
ATOM 571 O O . VAL A 1 74 ? -16.403 0.769 5.242 1.00 92.31 74 VAL A O 1
ATOM 574 N N . ASN A 1 75 ? -15.338 2.091 3.775 1.00 93.50 75 ASN A N 1
ATOM 575 C CA . ASN A 1 75 ? -14.692 1.004 3.053 1.00 93.50 75 ASN A CA 1
ATOM 576 C C . ASN A 1 75 ? -13.210 1.301 2.844 1.00 93.50 75 ASN A C 1
ATOM 578 O O . ASN A 1 75 ? -12.828 2.454 2.656 1.00 93.50 75 ASN A O 1
ATOM 582 N N . LEU A 1 76 ? -12.406 0.243 2.808 1.00 97.00 76 LEU A N 1
ATOM 583 C CA . LEU A 1 76 ? -10.990 0.313 2.479 1.00 97.00 76 LEU A CA 1
ATOM 584 C C . LEU A 1 76 ? -10.782 0.140 0.972 1.00 97.00 76 LEU A C 1
ATOM 586 O O . LEU A 1 76 ? -11.455 -0.666 0.327 1.00 97.00 76 LEU A O 1
ATOM 590 N N . ARG A 1 77 ? -9.825 0.879 0.418 1.00 98.38 77 ARG A N 1
ATOM 591 C CA . ARG A 1 77 ? -9.261 0.655 -0.915 1.00 98.38 77 ARG A CA 1
ATOM 592 C C . ARG A 1 77 ? -7.760 0.509 -0.765 1.00 98.38 77 ARG A C 1
ATOM 594 O O . ARG A 1 77 ? -7.157 1.222 0.032 1.00 98.38 77 ARG A O 1
ATOM 601 N N . VAL A 1 78 ? -7.162 -0.392 -1.535 1.00 98.69 78 VAL A N 1
ATOM 602 C CA . VAL A 1 78 ? -5.713 -0.609 -1.506 1.00 98.69 78 VAL A CA 1
ATOM 603 C C . VAL A 1 78 ? -5.162 -0.496 -2.920 1.00 98.69 78 VAL A C 1
ATOM 605 O O . VAL A 1 78 ? -5.728 -1.056 -3.856 1.00 98.69 78 VAL A O 1
ATOM 608 N N . GLY A 1 79 ? -4.055 0.230 -3.075 1.00 98.62 79 GLY A N 1
ATOM 609 C CA . GLY A 1 79 ? -3.345 0.400 -4.340 1.00 98.62 79 GLY A CA 1
ATOM 610 C C . GLY A 1 79 ? -1.913 -0.110 -4.255 1.00 98.62 79 GLY A C 1
ATOM 611 O O . GLY A 1 79 ? -1.186 0.259 -3.3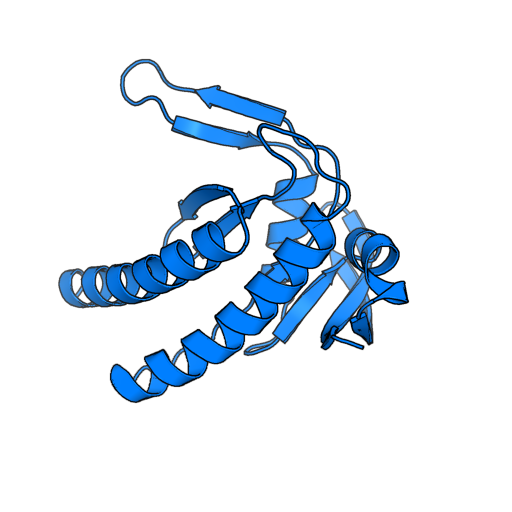37 1.00 98.62 79 GLY A O 1
ATOM 612 N N . ILE A 1 80 ? -1.483 -0.915 -5.230 1.00 98.62 80 ILE A N 1
ATOM 613 C CA . ILE A 1 80 ? -0.121 -1.455 -5.309 1.00 98.62 80 ILE A CA 1
ATOM 614 C C . ILE A 1 80 ? 0.529 -1.082 -6.643 1.00 98.62 80 ILE A C 1
ATOM 616 O O . ILE A 1 80 ? 0.003 -1.318 -7.737 1.00 98.62 80 ILE A O 1
ATOM 620 N N . HIS A 1 81 ? 1.747 -0.557 -6.551 1.00 98.12 81 HIS A N 1
ATOM 621 C CA . HIS A 1 81 ? 2.640 -0.373 -7.685 1.00 98.12 81 HIS A CA 1
ATOM 622 C C . HIS A 1 81 ? 4.066 -0.788 -7.314 1.00 98.12 81 HIS A C 1
ATOM 624 O O . HIS A 1 81 ? 4.442 -0.775 -6.145 1.00 98.12 81 HIS A O 1
ATOM 630 N N . ALA A 1 82 ? 4.855 -1.168 -8.320 1.00 95.88 82 ALA A N 1
ATOM 631 C CA . ALA A 1 82 ? 6.233 -1.603 -8.151 1.00 95.88 82 ALA A CA 1
ATOM 632 C C . ALA A 1 82 ? 7.148 -0.870 -9.138 1.00 95.88 82 ALA A C 1
ATOM 634 O O . ALA A 1 82 ? 6.972 -0.971 -10.354 1.00 95.88 82 ALA A O 1
ATOM 635 N N . GLY A 1 83 ? 8.153 -0.183 -8.604 1.00 94.00 83 GLY A N 1
ATOM 636 C CA . GLY A 1 83 ? 9.106 0.621 -9.361 1.00 94.00 83 GLY A CA 1
ATOM 637 C C . GLY A 1 83 ? 10.199 1.188 -8.458 1.00 94.00 83 GLY A C 1
ATOM 638 O O . GLY A 1 83 ? 10.247 0.898 -7.264 1.00 94.00 83 GLY A O 1
ATOM 639 N N . SER A 1 84 ? 11.093 1.992 -9.028 1.00 91.88 84 SER A N 1
ATOM 640 C CA . SER A 1 84 ? 12.170 2.653 -8.285 1.00 91.88 84 SER A CA 1
ATOM 641 C C . SER A 1 84 ? 11.640 3.781 -7.400 1.00 91.88 84 SER A C 1
ATOM 643 O O . SER A 1 84 ? 10.768 4.546 -7.823 1.00 91.88 84 SER A O 1
ATOM 645 N N . VAL A 1 85 ? 12.218 3.947 -6.215 1.00 91.38 85 VAL A N 1
ATOM 646 C CA . VAL A 1 85 ? 11.928 5.058 -5.300 1.00 91.38 85 VAL A CA 1
ATOM 647 C C . VAL A 1 85 ? 13.220 5.683 -4.796 1.00 91.38 85 VAL A C 1
ATOM 649 O O . VAL A 1 85 ? 14.271 5.046 -4.797 1.00 91.38 85 VAL A O 1
ATOM 652 N N . VAL A 1 86 ? 13.126 6.930 -4.349 1.00 89.19 86 VAL A N 1
ATOM 653 C CA . VAL A 1 86 ? 14.169 7.594 -3.569 1.00 89.19 86 VAL A CA 1
ATOM 654 C C . VAL A 1 86 ? 13.697 7.635 -2.126 1.00 89.19 86 VAL A C 1
ATOM 656 O O . VAL A 1 86 ? 12.610 8.140 -1.860 1.00 89.19 86 VAL A O 1
ATOM 659 N N . ALA A 1 87 ? 14.511 7.116 -1.214 1.00 88.00 87 ALA A N 1
ATOM 660 C CA . ALA A 1 87 ? 14.248 7.144 0.217 1.00 88.00 87 ALA A CA 1
ATOM 661 C C . ALA A 1 87 ? 15.256 8.050 0.927 1.00 88.00 87 ALA A C 1
ATOM 663 O O . ALA A 1 87 ? 16.420 8.120 0.530 1.00 88.00 87 ALA A O 1
ATOM 664 N N . GLY A 1 88 ? 14.830 8.738 1.982 1.00 85.75 88 GLY A N 1
ATOM 665 C CA . GLY A 1 88 ? 15.711 9.645 2.710 1.00 85.75 88 GLY A CA 1
ATOM 666 C C . GLY A 1 88 ? 15.023 10.360 3.861 1.00 85.75 88 GLY A C 1
ATOM 667 O O . GLY A 1 88 ? 13.810 10.279 4.028 1.00 85.75 88 GLY A O 1
ATOM 668 N N . VAL A 1 89 ? 15.821 11.070 4.657 1.00 86.12 89 VAL A N 1
ATOM 669 C CA . VAL A 1 89 ? 15.339 11.871 5.786 1.00 86.12 89 VAL A CA 1
ATOM 670 C C . VAL A 1 89 ? 15.330 13.344 5.392 1.00 86.12 89 VAL A C 1
ATOM 672 O O . VAL A 1 89 ? 16.363 13.887 5.002 1.00 86.12 89 VAL A O 1
ATOM 675 N N . ILE A 1 90 ? 14.178 14.006 5.520 1.00 79.19 90 ILE A N 1
ATOM 676 C CA . ILE A 1 90 ? 14.035 15.451 5.293 1.00 79.19 90 ILE A CA 1
ATOM 677 C C . ILE A 1 90 ? 13.592 16.142 6.583 1.00 79.19 90 ILE A C 1
ATOM 679 O O . ILE A 1 90 ? 12.807 15.609 7.363 1.00 79.19 90 ILE A O 1
ATOM 683 N N . GLY A 1 91 ? 14.084 17.365 6.784 1.00 73.31 91 GLY A N 1
ATOM 684 C CA . GLY A 1 91 ? 13.666 18.258 7.860 1.00 73.31 91 GLY A CA 1
ATOM 685 C C . GLY A 1 91 ? 14.851 18.797 8.651 1.00 73.31 91 GLY A C 1
ATOM 686 O O . GLY A 1 91 ? 15.873 18.137 8.785 1.00 73.31 91 GLY A O 1
ATOM 687 N N . LYS A 1 92 ? 14.716 20.023 9.168 1.00 69.88 92 LYS A N 1
ATOM 688 C CA . LYS A 1 92 ? 15.711 20.630 10.073 1.00 69.88 92 LYS A CA 1
ATOM 689 C C . LYS A 1 92 ? 15.314 20.512 11.548 1.00 69.88 92 LYS A C 1
ATOM 691 O O . LYS A 1 92 ? 16.178 20.363 12.399 1.00 69.88 92 LYS A O 1
ATOM 696 N N . ASN A 1 93 ? 14.010 20.569 11.833 1.00 77.81 93 ASN A N 1
ATOM 697 C CA . ASN A 1 93 ? 13.464 20.559 13.200 1.00 77.81 93 ASN A CA 1
ATOM 698 C C . ASN A 1 93 ? 12.565 19.342 13.487 1.00 77.81 93 ASN A C 1
ATOM 700 O O . ASN A 1 93 ? 12.389 18.965 14.639 1.00 77.81 93 ASN A O 1
ATOM 704 N N . LYS A 1 94 ? 11.975 18.740 12.448 1.00 74.38 94 LYS A N 1
ATOM 705 C CA . LYS A 1 94 ? 11.176 17.510 12.513 1.00 74.38 94 LYS A CA 1
ATOM 706 C C . LYS A 1 94 ? 11.650 16.608 11.385 1.00 74.38 94 LYS A C 1
ATOM 708 O O . LYS A 1 94 ? 11.261 16.818 10.240 1.00 74.38 94 LYS A O 1
ATOM 713 N N . PHE A 1 95 ? 12.567 15.705 11.702 1.00 80.44 95 PHE A N 1
ATOM 714 C CA . PHE A 1 95 ? 13.093 14.744 10.743 1.00 80.44 95 PHE A CA 1
ATOM 715 C C . PHE A 1 95 ? 12.008 13.722 10.404 1.00 80.44 95 PHE A C 1
ATOM 717 O O . PHE A 1 95 ? 11.383 13.172 11.308 1.00 80.44 95 PHE A O 1
ATOM 724 N N . VAL A 1 96 ? 11.785 13.484 9.114 1.00 81.38 96 VAL A N 1
ATOM 725 C CA . VAL A 1 96 ? 10.846 12.473 8.618 1.00 81.38 96 VAL A CA 1
ATOM 726 C C . VAL A 1 96 ? 11.565 11.638 7.571 1.00 81.38 96 VAL A C 1
ATOM 728 O O . VAL A 1 96 ? 12.099 12.191 6.607 1.00 81.38 96 VAL A O 1
ATOM 731 N N . TYR A 1 97 ? 11.605 10.323 7.786 1.00 85.44 97 TYR A N 1
ATOM 732 C CA . TYR A 1 97 ? 11.980 9.368 6.751 1.00 85.44 97 TYR A CA 1
ATOM 733 C C . TYR A 1 97 ? 10.801 9.189 5.800 1.00 85.44 97 TYR A C 1
ATOM 735 O O . TYR A 1 97 ? 9.680 8.962 6.251 1.00 85.44 97 TYR A O 1
ATOM 743 N N . ASP A 1 98 ? 11.030 9.342 4.502 1.00 90.12 98 ASP A N 1
ATOM 744 C CA . ASP A 1 98 ? 9.950 9.329 3.523 1.00 90.12 98 ASP A CA 1
ATOM 745 C C . ASP A 1 98 ? 10.437 8.821 2.158 1.00 90.12 98 ASP A C 1
ATOM 747 O O . ASP A 1 98 ? 11.640 8.674 1.914 1.00 90.12 98 ASP A O 1
ATOM 751 N N . LEU A 1 99 ? 9.477 8.519 1.282 1.00 91.25 99 LEU A N 1
ATOM 752 C CA . LEU A 1 99 ? 9.701 8.042 -0.074 1.00 91.25 99 LEU A CA 1
ATOM 753 C C . LEU A 1 99 ? 9.197 9.056 -1.095 1.00 91.25 99 LEU A C 1
ATOM 755 O O . LEU A 1 99 ? 8.066 9.544 -1.028 1.00 91.25 99 LEU A O 1
ATOM 759 N N . TRP A 1 100 ? 10.014 9.284 -2.117 1.00 90.06 100 TRP A N 1
ATOM 760 C CA . TRP A 1 100 ? 9.672 10.113 -3.262 1.00 90.06 100 TRP A CA 1
ATOM 761 C C . TRP A 1 100 ? 9.882 9.364 -4.563 1.00 90.06 100 TRP A C 1
ATOM 763 O O . TRP A 1 100 ? 10.661 8.415 -4.675 1.00 90.06 100 TRP A O 1
ATOM 773 N N . GLY A 1 101 ? 9.188 9.850 -5.579 1.00 90.88 101 GLY A N 1
ATOM 774 C CA . GLY A 1 101 ? 9.317 9.367 -6.933 1.00 90.88 101 GLY A CA 1
ATOM 775 C C . GLY A 1 101 ? 7.979 8.994 -7.530 1.00 90.88 101 GLY A C 1
ATOM 776 O O . GLY A 1 101 ? 6.934 8.919 -6.881 1.00 90.88 101 GLY A O 1
ATOM 777 N N . ASP A 1 102 ? 8.050 8.752 -8.822 1.00 93.44 102 ASP A N 1
ATOM 778 C CA . ASP A 1 102 ? 6.917 8.407 -9.654 1.00 93.44 102 ASP A CA 1
ATOM 779 C C . ASP A 1 102 ? 6.184 7.128 -9.196 1.00 93.44 102 ASP A C 1
ATOM 781 O O . ASP A 1 102 ? 4.958 7.035 -9.297 1.00 93.44 102 ASP A O 1
ATOM 785 N N . THR A 1 103 ? 6.916 6.192 -8.589 1.00 95.06 103 THR A N 1
ATOM 786 C CA . THR A 1 103 ? 6.361 4.954 -8.031 1.00 95.06 103 THR A CA 1
ATOM 787 C C . THR A 1 103 ? 5.324 5.224 -6.938 1.00 95.06 103 THR A C 1
ATOM 789 O O . THR A 1 103 ? 4.248 4.627 -6.955 1.00 95.06 103 THR A O 1
ATOM 792 N N . VAL A 1 104 ? 5.604 6.161 -6.023 1.00 95.00 104 VAL A N 1
ATOM 793 C CA . VAL A 1 104 ? 4.691 6.522 -4.921 1.00 95.00 104 VAL A CA 1
ATOM 794 C C . VAL A 1 104 ? 3.425 7.174 -5.471 1.00 95.00 104 VAL A C 1
ATOM 796 O O . VAL A 1 104 ? 2.313 6.824 -5.077 1.00 95.00 104 VAL A O 1
ATOM 799 N N . ASN A 1 105 ? 3.586 8.075 -6.444 1.00 95.88 105 ASN A N 1
ATOM 800 C CA . ASN A 1 105 ? 2.456 8.717 -7.110 1.00 95.88 105 ASN A CA 1
ATOM 801 C C . ASN A 1 105 ? 1.578 7.683 -7.819 1.00 95.88 105 ASN A C 1
ATOM 803 O O . ASN A 1 105 ? 0.360 7.723 -7.686 1.00 95.88 105 ASN A O 1
ATOM 807 N N . THR A 1 106 ? 2.182 6.735 -8.535 1.00 97.69 106 THR A N 1
ATOM 808 C CA . THR A 1 106 ? 1.449 5.692 -9.260 1.00 97.69 106 THR A CA 1
ATOM 809 C C . THR A 1 106 ? 0.718 4.747 -8.305 1.00 97.69 106 THR A C 1
ATOM 811 O O . THR A 1 106 ? -0.449 4.453 -8.548 1.00 97.69 106 THR A O 1
ATOM 814 N N . ALA A 1 107 ? 1.333 4.340 -7.187 1.00 97.88 107 ALA A N 1
ATOM 815 C CA . ALA A 1 107 ? 0.659 3.553 -6.147 1.00 97.88 107 ALA A CA 1
ATOM 816 C C . ALA A 1 107 ? -0.572 4.288 -5.589 1.00 97.88 107 ALA A C 1
ATOM 818 O O . ALA A 1 107 ? -1.660 3.717 -5.531 1.00 97.88 107 ALA A O 1
ATOM 819 N N . SER A 1 108 ? -0.431 5.584 -5.289 1.00 97.19 108 SER A N 1
ATOM 820 C CA . SER A 1 108 ? -1.555 6.430 -4.869 1.00 97.19 108 SER A CA 1
ATOM 821 C C . SER A 1 108 ? -2.653 6.515 -5.937 1.00 97.19 108 SER A C 1
ATOM 823 O O . SER A 1 108 ? -3.832 6.523 -5.598 1.00 97.19 108 SER A O 1
ATOM 825 N N . ARG A 1 109 ? -2.308 6.516 -7.234 1.00 97.69 109 ARG A N 1
ATOM 826 C CA . ARG A 1 109 ? -3.311 6.464 -8.313 1.00 97.69 109 ARG A CA 1
ATOM 827 C C . ARG A 1 109 ? -4.037 5.127 -8.388 1.00 97.69 109 ARG A C 1
ATOM 829 O O . ARG A 1 109 ? -5.218 5.140 -8.727 1.00 97.69 109 ARG A O 1
ATOM 836 N N . MET A 1 110 ? -3.368 4.013 -8.094 1.00 98.50 110 MET A N 1
ATOM 837 C CA . MET A 1 110 ? -4.030 2.708 -8.014 1.00 98.50 110 MET A CA 1
ATOM 838 C C . MET A 1 110 ? -5.014 2.669 -6.841 1.00 98.50 110 MET A C 1
ATOM 840 O O . MET A 1 110 ? -6.121 2.183 -7.004 1.00 98.50 110 MET A O 1
ATOM 844 N N . GLU A 1 111 ? -4.679 3.258 -5.689 1.00 98.31 111 GLU A N 1
ATOM 845 C CA . GLU A 1 111 ? -5.636 3.366 -4.575 1.00 98.31 111 GLU A CA 1
ATOM 846 C C . GLU A 1 111 ? -6.830 4.246 -4.966 1.00 98.31 111 GLU A C 1
ATOM 848 O O . GLU A 1 111 ? -7.982 3.829 -4.836 1.00 98.31 111 GLU A O 1
ATOM 853 N N . SER A 1 112 ? -6.569 5.432 -5.527 1.00 96.94 112 SER A N 1
ATOM 854 C CA . SER A 1 112 ? -7.627 6.411 -5.787 1.00 96.94 112 SER A CA 1
ATOM 855 C C . SER A 1 112 ? -8.635 5.953 -6.846 1.00 96.94 112 SER A C 1
ATOM 857 O O . SER A 1 112 ? -9.803 6.337 -6.773 1.00 96.94 112 SER A O 1
ATOM 859 N N . HIS A 1 113 ? -8.186 5.160 -7.830 1.00 97.31 113 HIS A N 1
ATOM 860 C CA . HIS A 1 113 ? -9.029 4.534 -8.864 1.00 97.31 113 HIS A CA 1
ATOM 861 C C . HIS A 1 113 ? -9.501 3.121 -8.482 1.00 97.31 113 HIS A C 1
ATOM 863 O O . HIS A 1 113 ? -10.205 2.479 -9.267 1.00 97.31 113 HIS A O 1
ATOM 869 N N . GLY A 1 114 ? -9.125 2.646 -7.294 1.00 96.50 114 GLY A N 1
ATOM 870 C CA . GLY A 1 114 ? -9.501 1.343 -6.777 1.00 96.50 114 GLY A CA 1
ATOM 871 C C . GLY A 1 114 ? -10.980 1.254 -6.420 1.00 96.50 114 GLY A C 1
ATOM 872 O O . GLY A 1 114 ? -11.697 2.253 -6.299 1.00 96.50 114 GLY A O 1
ATOM 873 N N . MET A 1 115 ? -11.439 0.022 -6.220 1.00 97.75 115 MET A N 1
ATOM 874 C CA . MET A 1 115 ? -12.798 -0.269 -5.770 1.00 97.75 115 MET A CA 1
ATOM 875 C C . MET A 1 115 ? -12.808 -0.624 -4.276 1.00 97.75 115 MET A C 1
ATOM 877 O O . MET A 1 115 ? -11.859 -1.251 -3.801 1.00 97.75 115 MET A O 1
ATOM 881 N N . PRO A 1 116 ? -13.866 -0.250 -3.531 1.00 97.69 116 PRO A N 1
ATOM 882 C CA . PRO A 1 116 ? -14.063 -0.679 -2.147 1.00 97.69 116 PRO A CA 1
ATOM 883 C C . PRO A 1 116 ? -13.853 -2.187 -1.961 1.00 97.69 116 PRO A C 1
ATOM 885 O O . PRO A 1 116 ? -14.407 -2.985 -2.716 1.00 97.69 116 PRO A O 1
ATOM 888 N N . GLY A 1 117 ? -13.061 -2.571 -0.960 1.00 97.56 117 GLY A N 1
ATOM 889 C CA . GLY A 1 117 ? -12.782 -3.969 -0.628 1.00 97.56 117 GLY A CA 1
ATOM 890 C C . GLY A 1 117 ? -11.858 -4.689 -1.616 1.00 97.56 117 GLY A C 1
ATOM 891 O O . GLY A 1 117 ? -11.795 -5.914 -1.596 1.00 97.56 117 GLY A O 1
ATOM 892 N N . ARG A 1 118 ? -11.179 -3.967 -2.518 1.00 98.25 118 ARG A N 1
ATOM 893 C CA . ARG A 1 118 ? -10.314 -4.558 -3.550 1.00 98.25 118 ARG A CA 1
ATOM 894 C C . ARG A 1 118 ? -8.896 -4.005 -3.470 1.00 98.25 118 ARG A C 1
ATOM 896 O O . ARG A 1 118 ? -8.678 -2.841 -3.128 1.00 98.25 118 ARG A O 1
ATOM 903 N N . VAL A 1 119 ? -7.947 -4.849 -3.865 1.00 98.81 119 VAL A N 1
ATOM 904 C CA . VAL A 1 119 ? -6.540 -4.488 -4.046 1.00 98.81 119 VAL A CA 1
ATOM 905 C C . VAL A 1 119 ? -6.294 -4.223 -5.531 1.00 98.81 119 VAL A C 1
ATOM 907 O O . VAL A 1 119 ? -6.325 -5.139 -6.354 1.00 98.81 119 VAL A O 1
ATOM 910 N N . HIS A 1 120 ? -6.088 -2.957 -5.888 1.00 98.81 120 HIS A N 1
ATOM 911 C CA . HIS A 1 120 ? -5.862 -2.506 -7.260 1.00 98.81 120 HIS A CA 1
ATOM 912 C C . HIS A 1 120 ? -4.369 -2.436 -7.562 1.00 98.81 120 HIS A C 1
ATOM 914 O O . HIS A 1 120 ? -3.606 -1.750 -6.885 1.00 98.81 120 HIS A O 1
ATOM 920 N N . CYS A 1 121 ? -3.950 -3.135 -8.607 1.00 98.62 121 CYS A N 1
ATOM 921 C CA . CYS A 1 121 ? -2.563 -3.261 -9.009 1.00 98.62 121 CYS A CA 1
ATOM 922 C C . CYS A 1 121 ? -2.332 -2.638 -10.384 1.00 98.62 121 CYS A C 1
ATOM 924 O O . CYS A 1 121 ? -3.069 -2.878 -11.342 1.00 98.62 121 CYS A O 1
ATOM 926 N N . SER A 1 122 ? -1.230 -1.906 -10.505 1.00 98.62 122 SER A N 1
ATOM 927 C CA . SER A 1 122 ? -0.659 -1.573 -11.816 1.00 98.62 122 SER A CA 1
ATOM 928 C C . SER A 1 122 ? -0.152 -2.825 -12.547 1.00 98.62 122 SER A C 1
ATOM 930 O O . SER A 1 122 ? 0.223 -3.809 -11.902 1.00 98.62 122 SER A O 1
ATOM 932 N N . GLU A 1 123 ? -0.000 -2.752 -13.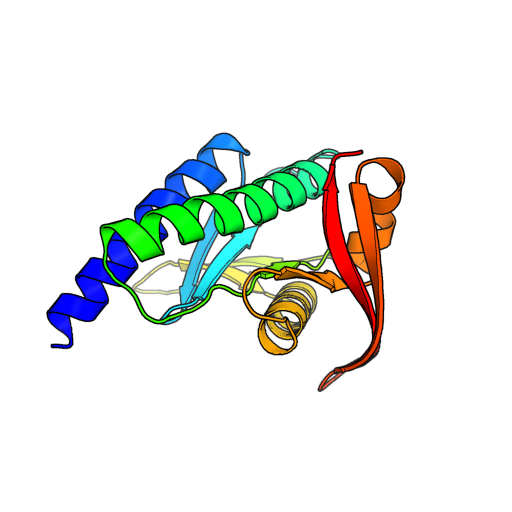871 1.00 98.38 123 GLU A N 1
ATOM 933 C CA . GLU A 1 123 ? 0.659 -3.802 -14.661 1.00 98.38 123 GLU A CA 1
ATOM 934 C C . GLU A 1 123 ? 2.063 -4.166 -14.138 1.00 98.38 123 GLU A C 1
ATOM 936 O O . GLU A 1 123 ? 2.413 -5.340 -14.046 1.00 98.38 123 GLU A O 1
ATOM 941 N N . ALA A 1 124 ? 2.859 -3.184 -13.703 1.00 97.94 124 ALA A N 1
ATOM 942 C CA . ALA A 1 124 ? 4.204 -3.434 -13.177 1.00 97.94 124 ALA A CA 1
ATOM 943 C C . ALA A 1 124 ? 4.214 -4.289 -11.893 1.00 97.94 124 ALA A C 1
ATOM 945 O O . ALA A 1 124 ? 5.163 -5.042 -11.657 1.00 97.94 124 ALA A O 1
ATOM 946 N N . ALA A 1 125 ? 3.180 -4.164 -11.055 1.00 97.94 125 ALA A N 1
ATOM 947 C CA . ALA A 1 125 ? 2.994 -5.025 -9.890 1.00 97.94 125 ALA A CA 1
ATOM 948 C C . ALA A 1 125 ? 2.480 -6.408 -10.314 1.00 97.94 125 ALA A C 1
ATOM 950 O O . ALA A 1 125 ? 3.026 -7.419 -9.878 1.00 97.94 125 ALA A O 1
ATOM 951 N N . PHE A 1 126 ? 1.502 -6.455 -11.225 1.00 98.44 126 PHE A N 1
ATOM 952 C CA . PHE A 1 126 ? 0.988 -7.700 -11.797 1.00 98.44 126 PHE A CA 1
ATOM 953 C C . PHE A 1 126 ? 2.105 -8.568 -12.389 1.00 98.44 126 PHE A C 1
ATOM 955 O O . PHE A 1 126 ? 2.226 -9.733 -12.026 1.00 98.44 126 PHE A O 1
ATOM 962 N N . LEU A 1 127 ? 2.988 -8.008 -13.219 1.00 97.88 127 LEU A N 1
ATOM 963 C CA . LEU A 1 127 ? 4.073 -8.761 -13.859 1.00 97.88 127 LEU A CA 1
ATOM 964 C C . LEU A 1 127 ? 5.032 -9.428 -12.864 1.00 97.88 127 LEU A C 1
ATOM 966 O O . LEU A 1 127 ? 5.617 -10.454 -13.197 1.00 97.88 127 LEU A O 1
ATOM 970 N N . ARG A 1 128 ? 5.176 -8.874 -11.654 1.00 96.56 128 ARG A N 1
ATOM 971 C CA . ARG A 1 128 ? 6.003 -9.443 -10.576 1.00 96.56 128 ARG A CA 1
ATOM 972 C C . ARG A 1 128 ? 5.284 -10.513 -9.753 1.00 96.56 128 ARG A C 1
ATOM 974 O O . ARG A 1 128 ? 5.937 -11.247 -9.026 1.00 96.56 128 ARG A O 1
ATOM 981 N N . LEU A 1 129 ? 3.957 -10.568 -9.828 1.00 97.12 129 LEU A N 1
ATOM 982 C CA . LEU A 1 129 ? 3.106 -11.373 -8.947 1.00 97.12 129 LEU A CA 1
ATOM 983 C C . LEU A 1 129 ? 2.301 -12.445 -9.686 1.00 97.12 129 LEU A C 1
ATOM 985 O O . LEU A 1 129 ? 1.825 -13.387 -9.055 1.00 97.12 129 LEU A O 1
ATOM 989 N N . LYS A 1 130 ? 2.142 -12.316 -11.007 1.00 97.38 130 LYS A N 1
ATOM 990 C CA . LYS A 1 130 ? 1.255 -13.139 -11.843 1.00 97.38 130 LYS A CA 1
ATOM 991 C C . LYS A 1 130 ? 1.522 -14.637 -11.757 1.00 97.38 130 LYS A C 1
ATOM 993 O O . LYS A 1 130 ? 0.621 -15.422 -12.041 1.00 97.38 130 LYS A O 1
ATOM 998 N N . ASP A 1 131 ? 2.730 -15.046 -11.378 1.00 97.00 131 ASP A N 1
ATOM 999 C CA . ASP A 1 131 ? 3.096 -16.458 -11.281 1.00 97.00 131 ASP A CA 1
ATOM 1000 C C . ASP A 1 131 ? 2.624 -17.082 -9.961 1.00 97.00 131 ASP A C 1
ATOM 1002 O O . ASP A 1 131 ? 2.247 -18.252 -9.971 1.00 97.00 131 ASP A O 1
ATOM 1006 N N . SER A 1 132 ? 2.490 -16.289 -8.892 1.00 97.31 132 SER A N 1
ATOM 1007 C CA . SER A 1 132 ? 2.156 -16.754 -7.532 1.00 97.31 132 SER A CA 1
ATOM 1008 C C . SER A 1 132 ? 0.767 -16.331 -7.035 1.00 97.31 132 SER A C 1
ATOM 1010 O O . SER A 1 132 ? 0.307 -16.829 -6.010 1.00 97.31 132 SER A O 1
ATOM 1012 N N . PHE A 1 133 ? 0.090 -15.418 -7.739 1.00 98.50 133 PHE A N 1
ATOM 1013 C CA . PHE A 1 133 ? -1.208 -14.867 -7.335 1.00 98.50 133 PHE A CA 1
ATOM 1014 C C . PHE A 1 133 ? -2.231 -14.872 -8.477 1.00 98.50 133 PHE A C 1
ATOM 1016 O O . PHE A 1 133 ? -1.877 -14.828 -9.658 1.00 98.50 133 PHE A O 1
ATOM 1023 N N . HIS A 1 134 ? -3.511 -14.924 -8.113 1.00 98.56 134 HIS A N 1
ATOM 1024 C CA . HIS A 1 134 ? -4.642 -14.789 -9.022 1.00 98.56 134 HIS A CA 1
ATOM 1025 C C . HIS A 1 134 ? -5.042 -13.323 -9.190 1.00 98.56 134 HIS A C 1
ATOM 1027 O O . HIS A 1 134 ? -5.087 -12.560 -8.223 1.00 98.56 134 HIS A O 1
ATOM 1033 N N . PHE A 1 135 ? -5.379 -12.953 -10.423 1.00 98.75 135 PHE A N 1
ATOM 1034 C CA . PHE A 1 135 ? -5.777 -11.600 -10.789 1.00 98.75 135 PHE A CA 1
ATOM 1035 C C . PHE A 1 135 ? -7.020 -11.609 -11.671 1.00 98.75 135 PHE A C 1
ATOM 1037 O O . PHE A 1 135 ? -7.206 -12.506 -12.491 1.00 98.75 135 PHE A O 1
ATOM 1044 N N . GLU A 1 136 ? -7.824 -10.566 -11.527 1.00 98.50 136 GLU A N 1
ATOM 1045 C CA . GLU A 1 136 ? -8.866 -10.178 -12.469 1.00 98.50 136 GLU A CA 1
ATOM 1046 C C . GLU A 1 136 ? -8.350 -9.016 -13.317 1.00 98.50 136 GLU A C 1
ATOM 1048 O O . GLU A 1 136 ? -7.823 -8.034 -12.785 1.00 98.50 136 GLU A O 1
ATOM 1053 N N . ASP A 1 137 ? -8.498 -9.121 -14.636 1.00 98.31 137 ASP A N 1
ATOM 1054 C CA . ASP A 1 137 ? -8.188 -8.021 -15.540 1.00 98.31 137 ASP A CA 1
ATOM 1055 C C . ASP A 1 137 ? -9.214 -6.890 -15.360 1.00 98.31 137 ASP A C 1
ATOM 1057 O O . ASP A 1 137 ? -10.412 -7.079 -15.583 1.00 98.31 137 ASP A O 1
ATOM 1061 N N . ARG A 1 138 ? -8.744 -5.704 -14.954 1.00 97.50 138 ARG A N 1
ATOM 1062 C CA . ARG A 1 138 ? -9.587 -4.511 -14.809 1.00 97.50 138 ARG A CA 1
ATOM 1063 C C . ARG A 1 138 ? -9.662 -3.693 -16.106 1.00 97.50 138 ARG A C 1
ATOM 1065 O O . ARG A 1 138 ? -10.537 -2.833 -16.244 1.00 97.50 138 ARG A O 1
ATOM 1072 N N . GLY A 1 139 ? -8.776 -3.961 -17.055 1.00 98.00 139 GLY A N 1
ATOM 1073 C CA . GLY A 1 139 ? -8.630 -3.236 -18.303 1.00 98.00 139 GLY A CA 1
ATOM 1074 C C . GLY A 1 139 ? -7.829 -1.946 -18.153 1.00 98.00 139 GLY A C 1
ATOM 1075 O O . GLY A 1 139 ? -7.117 -1.708 -17.168 1.00 98.00 139 GLY A O 1
ATOM 1076 N N . VAL A 1 140 ? -7.931 -1.113 -19.185 1.00 98.19 140 VAL A N 1
ATOM 1077 C CA . VAL A 1 140 ? -7.208 0.154 -19.290 1.00 98.19 140 VAL A CA 1
ATOM 1078 C C . VAL A 1 140 ? -7.983 1.272 -18.595 1.00 98.19 140 VAL A C 1
ATOM 1080 O O . VAL A 1 140 ? -9.178 1.445 -18.832 1.00 98.19 140 VAL A O 1
ATOM 1083 N N . ILE A 1 141 ? -7.291 2.052 -17.766 1.00 97.69 141 ILE A N 1
ATOM 1084 C CA . ILE A 1 141 ? -7.816 3.265 -17.129 1.00 97.69 141 ILE A CA 1
ATOM 1085 C C . ILE A 1 141 ? -6.953 4.477 -17.483 1.00 97.69 141 ILE A C 1
ATOM 1087 O O . ILE A 1 141 ? -5.743 4.353 -17.667 1.00 97.69 141 ILE A O 1
ATOM 1091 N N . GLU A 1 142 ? -7.559 5.661 -17.537 1.00 97.56 142 GLU A N 1
ATOM 1092 C CA . GLU A 1 142 ? -6.827 6.919 -17.707 1.00 97.56 142 GLU A CA 1
ATOM 1093 C C . GLU A 1 142 ? -6.273 7.404 -16.366 1.00 97.56 142 GLU A C 1
ATOM 1095 O O . GLU A 1 142 ? -7.025 7.682 -15.431 1.00 97.56 142 GLU A O 1
ATOM 1100 N N . VAL A 1 143 ? -4.949 7.540 -16.269 1.00 95.88 143 VAL A N 1
ATOM 1101 C CA . VAL A 1 143 ? -4.272 7.976 -15.044 1.00 95.88 143 VAL A CA 1
ATOM 1102 C C . VAL A 1 143 ? -3.600 9.327 -15.268 1.00 95.88 143 VAL A C 1
ATOM 1104 O O . VAL A 1 143 ? -2.737 9.500 -16.131 1.00 95.88 143 VAL A O 1
ATOM 1107 N N . LYS A 1 144 ? -3.961 10.316 -14.443 1.00 89.50 144 LYS A N 1
ATOM 1108 C CA . LYS A 1 144 ? -3.404 11.675 -14.520 1.00 89.50 144 LYS A CA 1
ATOM 1109 C C . LYS A 1 144 ? -1.871 11.657 -14.459 1.00 89.50 144 LYS A C 1
ATOM 1111 O O . LYS A 1 144 ? -1.297 11.222 -13.462 1.00 89.50 144 LYS A O 1
ATOM 1116 N N . GLY A 1 145 ? -1.229 12.207 -15.492 1.00 91.94 145 GLY A N 1
ATOM 1117 C CA . GLY A 1 145 ? 0.234 12.274 -15.621 1.00 91.94 145 GLY A CA 1
ATOM 1118 C C . GLY A 1 145 ? 0.885 11.009 -16.192 1.00 91.94 145 GLY A C 1
ATOM 1119 O O . GLY A 1 145 ? 2.105 10.969 -16.310 1.00 91.94 145 GLY A O 1
ATOM 1120 N N . LYS A 1 146 ? 0.086 9.996 -16.546 1.00 92.88 146 LYS A N 1
ATOM 1121 C CA . LYS A 1 146 ? 0.525 8.715 -17.117 1.00 92.88 146 LYS A CA 1
ATOM 1122 C C . LYS A 1 146 ? -0.148 8.387 -18.445 1.00 92.88 146 LYS A C 1
ATOM 1124 O O . LYS A 1 146 ? 0.483 7.762 -19.289 1.00 92.88 146 LYS A O 1
ATOM 1129 N N . GLY A 1 147 ? -1.390 8.835 -18.623 1.00 95.62 147 GLY A N 1
ATOM 1130 C CA . GLY A 1 147 ? -2.236 8.416 -19.735 1.00 95.62 147 GLY A CA 1
ATOM 1131 C C . GLY A 1 147 ? -2.841 7.030 -19.476 1.00 95.62 147 GLY A C 1
ATOM 1132 O O . GLY A 1 147 ? -3.029 6.668 -18.306 1.00 95.62 147 GLY A O 1
ATOM 1133 N N . PRO A 1 148 ? -3.137 6.255 -20.531 1.00 97.62 148 PRO A N 1
ATOM 1134 C CA . PRO A 1 148 ? -3.762 4.947 -20.403 1.00 97.62 148 PRO A CA 1
ATOM 1135 C C . PRO A 1 148 ? -2.823 3.940 -19.731 1.00 97.62 148 PRO A C 1
ATOM 1137 O O . PRO A 1 148 ? -1.681 3.751 -20.149 1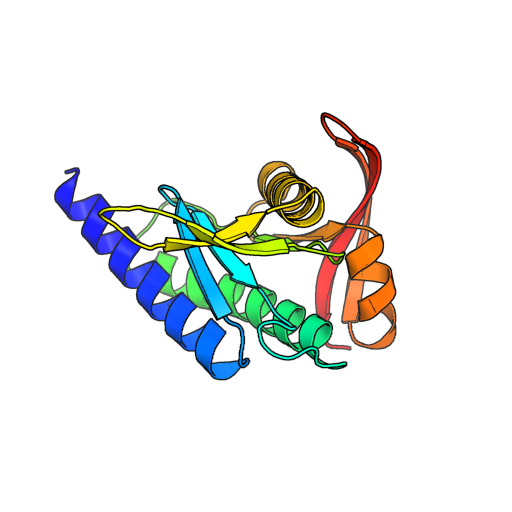.00 97.62 148 PRO A O 1
ATOM 1140 N N . MET A 1 149 ? -3.320 3.258 -18.700 1.00 98.12 149 MET A N 1
ATOM 1141 C CA . MET A 1 149 ? -2.610 2.196 -17.987 1.00 98.12 149 MET A CA 1
ATOM 1142 C C . MET A 1 149 ? -3.479 0.948 -17.881 1.00 98.12 149 MET A C 1
ATOM 1144 O O . MET A 1 149 ? -4.619 1.030 -17.426 1.00 98.12 149 MET A O 1
ATOM 1148 N N . HIS A 1 150 ? -2.933 -0.216 -18.237 1.00 98.50 150 HIS A N 1
ATOM 1149 C CA . HIS A 1 150 ? -3.574 -1.504 -17.970 1.00 98.50 150 HIS A CA 1
ATOM 1150 C C . HIS A 1 150 ? -3.410 -1.866 -16.490 1.00 98.50 150 HIS A C 1
ATOM 1152 O O . HIS A 1 150 ? -2.327 -1.726 -15.911 1.00 98.50 150 HIS A O 1
ATOM 1158 N N . THR A 1 151 ? -4.501 -2.276 -15.849 1.00 98.62 151 THR A N 1
ATOM 1159 C CA . THR A 1 151 ? -4.532 -2.551 -14.412 1.00 98.62 151 THR A CA 1
ATOM 1160 C C . THR A 1 151 ? -5.300 -3.823 -14.084 1.00 98.62 151 THR A C 1
ATOM 1162 O O . THR A 1 151 ? -6.042 -4.353 -14.908 1.00 98.62 151 THR A O 1
ATOM 1165 N N . TYR A 1 152 ? -5.114 -4.308 -12.859 1.00 98.81 152 TYR A N 1
ATOM 1166 C CA . TYR A 1 152 ? -5.599 -5.608 -12.410 1.00 98.81 152 TYR A CA 1
ATOM 1167 C C . TYR A 1 152 ? -6.124 -5.511 -10.979 1.00 98.81 152 TYR A C 1
ATOM 1169 O O . TYR A 1 152 ? -5.594 -4.736 -10.183 1.00 98.81 152 TYR A O 1
ATOM 1177 N N . PHE A 1 153 ? -7.108 -6.329 -10.616 1.00 98.81 153 PHE A N 1
ATOM 1178 C CA . PHE A 1 153 ? -7.431 -6.575 -9.212 1.00 98.81 153 PHE A CA 1
ATOM 1179 C C . PHE A 1 153 ? -6.761 -7.859 -8.742 1.00 98.81 153 PHE A C 1
ATOM 1181 O O . PHE A 1 153 ? -6.909 -8.905 -9.369 1.00 98.81 153 PHE A O 1
ATOM 1188 N N . LEU A 1 154 ? -6.021 -7.778 -7.639 1.00 98.75 154 LEU A N 1
ATOM 1189 C CA . LEU A 1 154 ? -5.483 -8.953 -6.960 1.00 98.75 154 LEU A CA 1
ATOM 1190 C C . LEU A 1 154 ? -6.631 -9.674 -6.239 1.00 98.75 154 LEU A C 1
ATOM 1192 O O . LEU A 1 154 ? -7.358 -9.051 -5.467 1.00 98.75 154 LEU A O 1
ATOM 1196 N N . LEU A 1 155 ? -6.791 -10.972 -6.507 1.00 98.19 155 LEU A N 1
ATOM 1197 C CA . LEU A 1 155 ? -7.885 -11.787 -5.965 1.00 98.19 155 LEU A CA 1
ATOM 1198 C C . LEU A 1 155 ? -7.460 -12.651 -4.778 1.00 98.19 155 LEU A C 1
ATOM 1200 O O . LEU A 1 155 ? -8.266 -12.920 -3.897 1.00 98.19 155 LEU A O 1
ATOM 1204 N N . GLY A 1 156 ? -6.215 -13.121 -4.776 1.00 97.44 156 GLY A N 1
ATOM 1205 C CA . GLY A 1 156 ? -5.744 -14.078 -3.784 1.00 97.44 156 GLY A CA 1
ATOM 1206 C C . GLY A 1 156 ? -4.474 -14.788 -4.227 1.00 97.44 156 GLY A C 1
ATOM 1207 O O . GLY A 1 156 ? -3.989 -14.601 -5.347 1.00 97.44 156 GLY A O 1
ATOM 1208 N N . LYS A 1 157 ? -3.930 -15.611 -3.338 1.00 95.94 157 LYS A N 1
ATOM 1209 C CA . LYS A 1 157 ? -2.788 -16.482 -3.628 1.00 95.94 157 LYS A CA 1
ATOM 1210 C C . LYS A 1 157 ? -3.224 -17.677 -4.489 1.00 95.94 157 LYS A C 1
ATOM 1212 O O . LYS A 1 157 ? -4.374 -18.099 -4.386 1.00 95.94 157 LYS A O 1
ATOM 1217 N N . LYS A 1 158 ? -2.328 -18.177 -5.345 1.00 94.25 158 LYS A N 1
ATOM 1218 C CA . LYS A 1 158 ? -2.520 -19.449 -6.064 1.00 94.25 158 LYS A CA 1
ATOM 1219 C C . LYS A 1 158 ? -2.301 -20.663 -5.168 1.00 94.25 158 LYS A C 1
ATOM 1221 O O . LYS A 1 158 ? -1.512 -20.540 -4.201 1.00 94.25 158 LYS A O 1
#

pLDDT: mean 94.39, std 5.79, range [69.88, 98.81]

Radius of gyration: 15.7 Å; chains: 1; bounding box: 37×40×39 Å

Secondary structure (DSSP, 8-state):
-HHHHHHHHHHHHHHHHHHHHHTT-EEEEEETTEEEEESS-SS--TTHHHHHHHHHHHHHHHHHHHHHHTT------EEE-----EEEEE-SSS-EEEEESHHHHHHHHHHHTPPTT-EEEEHHHHHHHTTTEEEEEEEEEEETTTEEEEEEEEEEE-

Sequence (158 aa):
SPDELVKILNEIFTRFDGIANHYQLEKIKTIGDCYMMAGGIPEPGAECAARMANAALEMIEEFVSLKQELQLDVNLRVGIHAGSVVAGVIGKNKFVYDLWGDTVNTASRMESHGMPGRVHCSEAAFLRLKDSFHFEDRGVIEVKGKGPMHTYFLLGKK

Foldseek 3Di:
DVVVVVVLLVVLVVVLVVLCVVLVWAFQDDDRSDTDIAFCPPHHDLCRLVSVLVSVLVSLVVVVVSCVVVVDPDFAFFFDEDDDWDWDWDDDPDTGTHIDDPRVVRRVQQRVPTDGSWYKYFPRSCVSCVVFFDWDWPQWDQTVPPGTTTIITTDGTD